Protein AF-A0A551YXU1-F1 (afdb_monomer)

Foldseek 3Di:
DCVQLVNVVVLADALVSLLPRDLVVQVVQQVVQCVVLVHQEGLVFLLVQLVVLVHDLDDDPVSLVVSCVQQVQDDPRDGDPVDPPPPCPDSVPGHRHVPPDDSLQSRHPDDPVSSSSSVSSNSVNNVVSVD

Sequence (131 aa):
MLSAAGREREGSLDSDSIDNFPCEDLRTINQLWLYYSNSKFGFSVQKEIYESLGGTREYTKIVWEEFGDRVGWRKGGDWFSWSYSDRIRDYNSAPKGHLPGGYLLSAIGGVVHDILEDGIRVFSRAKACSL

Radius of gyration: 13.94 Å; Cα contacts (8 Å, |Δi|>4): 157; chains: 1; bounding box: 35×31×33 Å

pLDDT: mean 83.02, std 16.86, range [41.09, 98.12]

Structure (mmCIF, N/CA/C/O backbone):
data_AF-A0A551YXU1-F1
#
_entry.id   AF-A0A551YXU1-F1
#
loop_
_atom_site.group_PDB
_atom_site.id
_atom_site.type_symbol
_atom_site.label_atom_id
_atom_site.label_alt_id
_atom_site.label_comp_id
_atom_site.label_asym_id
_atom_site.label_entity_id
_atom_site.label_seq_id
_atom_site.pdbx_PDB_ins_code
_atom_site.Cartn_x
_atom_site.Cartn_y
_atom_site.Cartn_z
_atom_site.occupancy
_atom_site.B_iso_or_equiv
_atom_site.auth_seq_id
_atom_site.auth_comp_id
_atom_site.auth_asym_id
_atom_site.auth_atom_id
_atom_site.pdbx_PDB_model_num
ATOM 1 N N . MET A 1 1 ? -4.628 6.738 9.757 1.00 87.44 1 MET A N 1
ATOM 2 C CA . MET A 1 1 ? -4.425 5.290 9.979 1.00 87.44 1 MET A CA 1
ATOM 3 C C . MET A 1 1 ? -4.506 4.955 11.461 1.00 87.44 1 MET A C 1
ATOM 5 O O . MET A 1 1 ? -5.556 4.479 11.843 1.00 87.44 1 MET A O 1
ATOM 9 N N . LEU A 1 2 ? -3.508 5.274 12.302 1.00 90.19 2 LEU A N 1
ATOM 10 C CA . LEU A 1 2 ? -3.540 4.930 13.740 1.00 90.19 2 LEU A CA 1
ATOM 11 C C . LEU A 1 2 ? -4.830 5.358 14.450 1.00 90.19 2 LEU A C 1
ATOM 13 O O . LEU A 1 2 ? -5.443 4.538 15.112 1.00 90.19 2 LEU A O 1
ATOM 17 N N . SER A 1 3 ? -5.294 6.590 14.226 1.00 92.56 3 SER A N 1
ATOM 18 C CA . SER A 1 3 ? -6.542 7.060 14.840 1.00 92.56 3 SER A CA 1
ATOM 19 C C . SER A 1 3 ? -7.792 6.303 14.388 1.00 92.56 3 SER A C 1
ATOM 21 O O . SER A 1 3 ? -8.603 5.906 15.212 1.00 92.56 3 SER A O 1
ATOM 23 N N . ALA A 1 4 ? -7.894 5.973 13.098 1.00 91.81 4 ALA A N 1
ATOM 24 C CA . ALA A 1 4 ? -8.983 5.137 12.585 1.00 91.81 4 ALA A CA 1
ATOM 25 C C . ALA A 1 4 ? -8.943 3.696 13.135 1.00 91.81 4 ALA A C 1
ATOM 27 O O . ALA A 1 4 ? -9.960 3.014 13.153 1.00 91.81 4 ALA A O 1
ATOM 28 N N . ALA A 1 5 ? -7.777 3.231 13.593 1.00 90.88 5 ALA A N 1
ATOM 29 C CA . ALA A 1 5 ? -7.619 1.940 14.256 1.00 90.88 5 ALA A CA 1
ATOM 30 C C . ALA A 1 5 ? -7.704 2.027 15.793 1.00 90.88 5 ALA A C 1
ATOM 32 O O . ALA A 1 5 ? -7.607 0.994 16.448 1.00 90.88 5 ALA A O 1
ATOM 33 N N . GLY A 1 6 ? -7.849 3.225 16.377 1.00 93.00 6 GLY A N 1
ATOM 34 C CA . GLY A 1 6 ? -7.801 3.440 17.828 1.00 93.00 6 GLY A CA 1
ATOM 35 C C . GLY A 1 6 ? -6.440 3.121 18.457 1.00 93.00 6 GLY A C 1
ATOM 36 O O . GLY A 1 6 ? -6.393 2.629 19.582 1.00 93.00 6 GLY A O 1
ATOM 37 N N . ARG A 1 7 ? -5.349 3.336 17.706 1.00 91.25 7 ARG A N 1
ATOM 38 C CA . ARG A 1 7 ? -3.972 2.946 18.063 1.00 91.25 7 ARG A CA 1
ATOM 39 C C . ARG A 1 7 ? -2.975 4.092 18.137 1.00 91.25 7 ARG A C 1
ATOM 41 O O . ARG A 1 7 ? -1.790 3.957 17.818 1.00 91.25 7 ARG A O 1
ATOM 48 N N . GLU A 1 8 ? -3.451 5.283 18.473 1.00 90.62 8 GLU A N 1
ATOM 49 C CA . GLU A 1 8 ? -2.597 6.466 18.554 1.00 90.62 8 GLU A CA 1
ATOM 50 C C . GLU A 1 8 ? -1.495 6.319 19.608 1.00 90.62 8 GLU A C 1
ATOM 52 O O . GLU A 1 8 ? -0.399 6.842 19.408 1.00 90.62 8 GLU A O 1
ATOM 57 N N . ARG A 1 9 ? -1.765 5.615 20.715 1.00 90.31 9 ARG A N 1
ATOM 58 C CA . ARG A 1 9 ? -0.809 5.460 21.825 1.00 90.31 9 ARG A CA 1
ATOM 59 C C . ARG A 1 9 ? 0.292 4.453 21.510 1.00 90.31 9 ARG A C 1
ATOM 61 O O . ARG A 1 9 ? 1.416 4.616 21.969 1.00 90.31 9 ARG A O 1
ATOM 68 N N . GLU A 1 10 ? -0.034 3.440 20.721 1.00 86.25 10 GLU A N 1
ATOM 69 C CA . GLU A 1 10 ? 0.838 2.345 20.306 1.00 86.25 10 GLU A CA 1
ATOM 70 C C . GLU A 1 10 ? 1.832 2.803 19.234 1.00 86.25 10 GLU A C 1
ATOM 72 O O . GLU A 1 10 ? 2.852 2.151 19.005 1.00 86.25 10 GLU A O 1
ATOM 77 N N . GLY A 1 11 ? 1.525 3.901 18.531 1.00 82.06 11 GLY A N 1
ATOM 78 C CA . GLY A 1 11 ? 2.365 4.449 17.464 1.00 82.06 11 GLY A CA 1
ATOM 79 C C . GLY A 1 11 ? 2.490 3.536 16.238 1.00 82.06 11 GLY A C 1
ATOM 80 O O . GLY A 1 11 ? 3.196 3.876 15.291 1.00 82.06 11 GLY A O 1
ATOM 81 N N . SER A 1 12 ? 1.805 2.390 16.251 1.00 81.06 12 SER A N 1
ATOM 82 C CA . SER A 1 12 ? 1.914 1.313 15.275 1.00 81.06 12 SER A CA 1
ATOM 83 C C . SER A 1 12 ? 0.594 0.545 15.125 1.00 81.06 12 SER A C 1
ATOM 85 O O . SER A 1 12 ? -0.176 0.406 16.079 1.00 81.06 12 SER A O 1
ATOM 87 N N . LEU A 1 13 ? 0.314 0.064 13.914 1.00 83.81 13 LEU A N 1
ATOM 88 C CA . LEU A 1 13 ? -0.703 -0.945 13.642 1.00 83.81 13 LEU A CA 1
ATOM 89 C C . LEU A 1 13 ? -0.069 -2.326 13.828 1.00 83.81 13 LEU A C 1
ATOM 91 O O . LEU A 1 13 ? 1.052 -2.548 13.384 1.00 83.81 13 LEU A O 1
ATOM 95 N N . ASP A 1 14 ? -0.794 -3.246 14.453 1.00 85.56 14 ASP A N 1
ATOM 96 C CA . ASP A 1 14 ? -0.478 -4.671 14.365 1.00 85.56 14 ASP A CA 1
ATOM 97 C C . ASP A 1 14 ? -1.320 -5.343 13.275 1.00 85.56 14 ASP A C 1
ATOM 99 O O . ASP A 1 14 ? -2.235 -4.739 12.697 1.00 85.56 14 ASP A O 1
ATOM 103 N N . SER A 1 15 ? -1.014 -6.610 13.005 1.00 85.50 15 SER A N 1
ATOM 104 C CA . SER A 1 15 ? -1.698 -7.404 11.990 1.00 85.50 15 SER A CA 1
ATOM 105 C C . SER A 1 15 ? -3.221 -7.433 12.173 1.00 85.50 15 SER A C 1
ATOM 107 O O . SER A 1 15 ? -3.952 -7.257 11.197 1.00 85.50 15 SER A O 1
ATOM 109 N N . ASP A 1 16 ? -3.712 -7.583 13.408 1.00 89.88 16 ASP A N 1
ATOM 110 C CA . ASP A 1 16 ? -5.150 -7.625 13.710 1.00 89.88 16 ASP A CA 1
ATOM 111 C C . ASP A 1 16 ? -5.833 -6.295 13.385 1.00 89.88 16 ASP A C 1
ATOM 113 O O . ASP A 1 16 ? -6.935 -6.260 12.829 1.00 89.88 16 ASP A O 1
ATOM 117 N N . SER A 1 17 ? -5.165 -5.185 13.682 1.00 91.38 17 SER A N 1
ATOM 118 C CA . SER A 1 17 ? -5.682 -3.847 13.399 1.00 91.38 17 SER A CA 1
ATOM 119 C C . SER A 1 17 ? -5.691 -3.536 11.905 1.00 91.38 17 SER A C 1
ATOM 121 O O . SER A 1 17 ? -6.571 -2.817 11.432 1.00 91.38 17 SER A O 1
ATOM 123 N N . ILE A 1 18 ? -4.744 -4.090 11.143 1.00 90.19 18 ILE A N 1
ATOM 124 C CA . ILE A 1 18 ? -4.738 -4.004 9.678 1.00 90.19 18 ILE A CA 1
ATOM 125 C C . ILE A 1 18 ? -5.886 -4.829 9.092 1.00 90.19 18 ILE A C 1
ATOM 127 O O . ILE A 1 18 ? -6.654 -4.327 8.268 1.00 90.19 18 ILE A O 1
ATOM 131 N N . ASP A 1 19 ? -6.036 -6.077 9.533 1.00 91.12 19 ASP A N 1
ATOM 132 C CA . ASP A 1 19 ? -7.057 -6.992 9.017 1.00 91.12 19 ASP A CA 1
ATOM 133 C C . ASP A 1 19 ? -8.487 -6.524 9.343 1.00 91.12 19 ASP A C 1
ATOM 135 O O . ASP A 1 19 ? -9.421 -6.795 8.577 1.00 91.12 19 ASP A O 1
ATOM 139 N N . ASN A 1 20 ? -8.655 -5.745 10.416 1.00 95.00 20 ASN A N 1
ATOM 140 C CA . ASN A 1 20 ? -9.932 -5.166 10.837 1.00 95.00 20 ASN A CA 1
ATOM 141 C C . ASN A 1 20 ? -10.084 -3.669 10.525 1.00 95.00 20 ASN A C 1
ATOM 143 O O . ASN A 1 20 ? -11.101 -3.077 10.889 1.00 95.00 20 ASN A O 1
ATOM 147 N N . PHE A 1 21 ? -9.131 -3.055 9.814 1.00 95.00 21 PHE A N 1
ATOM 148 C CA . PHE A 1 21 ? -9.135 -1.611 9.569 1.00 95.00 21 PHE A CA 1
ATOM 149 C C . PHE A 1 21 ? -10.457 -1.142 8.924 1.00 95.00 21 PHE A C 1
ATOM 151 O O . PHE A 1 21 ? -10.860 -1.725 7.911 1.00 95.00 21 PHE A O 1
ATOM 158 N N . PRO A 1 22 ? -11.154 -0.110 9.433 1.00 96.75 22 PRO A N 1
ATOM 159 C CA . PRO A 1 22 ? -12.485 0.249 8.942 1.00 96.75 22 PRO A CA 1
ATOM 160 C C . PRO A 1 22 ? -12.521 0.516 7.430 1.00 96.75 22 PRO A C 1
ATOM 162 O O . PRO A 1 22 ? -11.722 1.283 6.889 1.00 96.75 22 PRO A O 1
ATOM 165 N N . CYS A 1 23 ? -13.456 -0.127 6.720 1.00 97.56 23 CYS A N 1
ATOM 166 C CA . CYS A 1 23 ? -13.523 0.010 5.263 1.00 97.56 23 CYS A CA 1
ATOM 167 C C . CYS A 1 23 ? -13.912 1.422 4.818 1.00 97.56 23 CYS A C 1
ATOM 169 O O . CYS A 1 23 ? -13.472 1.855 3.757 1.00 97.56 23 CYS A O 1
ATOM 171 N N . GLU A 1 24 ? -14.730 2.132 5.595 1.00 97.88 24 GLU A N 1
ATOM 172 C CA . GLU A 1 24 ? -15.115 3.513 5.295 1.00 97.88 24 GLU A CA 1
ATOM 173 C C . GLU A 1 24 ? -13.896 4.444 5.308 1.00 97.88 24 GLU A C 1
ATOM 175 O O . GLU A 1 24 ? -13.639 5.137 4.319 1.00 97.88 24 GLU A O 1
ATOM 180 N N . ASP A 1 25 ? -13.076 4.370 6.358 1.00 97.12 25 ASP A N 1
ATOM 181 C CA . ASP A 1 25 ? -11.820 5.111 6.450 1.00 97.12 25 ASP A CA 1
ATOM 182 C C . ASP A 1 25 ? -10.845 4.728 5.334 1.00 97.12 25 ASP A C 1
ATOM 184 O O . ASP A 1 25 ? -10.284 5.603 4.671 1.00 97.12 25 ASP A O 1
ATOM 188 N N . LEU A 1 26 ? -10.661 3.428 5.066 1.00 95.75 26 LEU A N 1
ATOM 189 C CA . LEU A 1 26 ? -9.730 2.974 4.027 1.00 95.75 26 LEU A CA 1
ATOM 190 C C . LEU A 1 26 ? -10.145 3.460 2.632 1.00 95.75 26 LEU A C 1
ATOM 192 O O . LEU A 1 26 ? -9.298 3.919 1.859 1.00 95.75 26 LEU A O 1
ATOM 196 N N . ARG A 1 27 ? -11.445 3.394 2.315 1.00 97.69 27 ARG A N 1
ATOM 197 C CA . ARG A 1 27 ? -12.007 3.908 1.057 1.00 97.69 27 ARG A CA 1
ATOM 198 C C . ARG A 1 27 ? -11.824 5.413 0.949 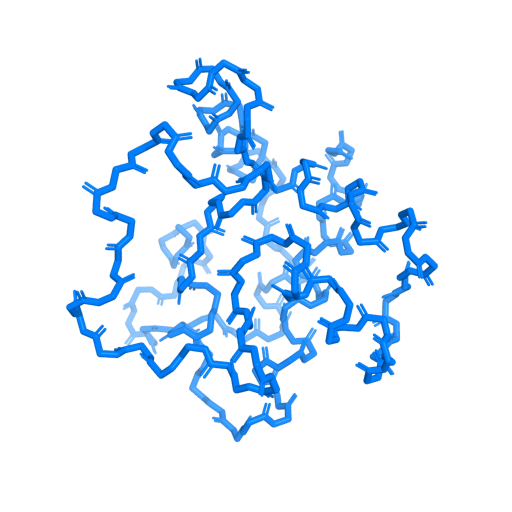1.00 97.69 27 ARG A C 1
ATOM 200 O O . ARG A 1 27 ? -11.360 5.871 -0.091 1.00 97.69 27 ARG A O 1
ATOM 207 N N . THR A 1 28 ? -12.124 6.155 2.012 1.00 97.81 28 THR A N 1
ATOM 208 C CA . THR A 1 28 ? -11.972 7.616 2.051 1.00 97.81 28 THR A CA 1
ATOM 209 C C . THR A 1 28 ? -10.520 8.017 1.804 1.00 97.81 28 THR A C 1
ATOM 211 O O . THR A 1 28 ? -10.235 8.824 0.920 1.00 97.81 28 THR A O 1
ATOM 214 N N . ILE A 1 29 ? -9.573 7.392 2.508 1.00 95.50 29 ILE A N 1
ATOM 215 C CA . ILE A 1 29 ? -8.141 7.658 2.329 1.00 95.50 29 ILE A CA 1
ATOM 216 C C . ILE A 1 29 ? -7.703 7.330 0.896 1.00 95.50 29 ILE A C 1
ATOM 218 O O . ILE A 1 29 ? -7.007 8.126 0.266 1.00 95.50 29 ILE A O 1
ATOM 222 N N . ASN A 1 30 ? -8.124 6.186 0.352 1.00 96.62 30 ASN A N 1
ATOM 223 C CA . ASN A 1 30 ? -7.814 5.810 -1.026 1.00 96.62 30 ASN A CA 1
ATOM 224 C C . ASN A 1 30 ? -8.393 6.801 -2.049 1.00 96.62 30 ASN A C 1
ATOM 226 O O . ASN A 1 30 ? -7.693 7.178 -2.984 1.00 96.62 30 ASN A O 1
ATOM 230 N N . GLN A 1 31 ? -9.637 7.250 -1.872 1.00 98.12 31 GLN A N 1
ATOM 231 C CA . GLN A 1 31 ? -10.277 8.230 -2.755 1.00 98.12 31 GLN A CA 1
ATOM 232 C C . GLN A 1 31 ? -9.539 9.568 -2.750 1.00 98.12 31 GLN A C 1
ATOM 234 O O . GLN A 1 31 ? -9.324 10.141 -3.816 1.00 98.12 31 GLN A O 1
ATOM 239 N N . LEU A 1 32 ? -9.093 10.034 -1.581 1.00 97.88 32 LEU A N 1
ATOM 240 C CA . LEU A 1 32 ? -8.280 11.245 -1.474 1.00 97.88 32 LEU A CA 1
ATOM 241 C C . LEU A 1 32 ? -6.958 11.091 -2.233 1.00 97.88 32 LEU A C 1
ATOM 243 O O . LEU A 1 32 ? -6.598 11.972 -3.014 1.00 97.88 32 LEU A O 1
ATOM 247 N N . TRP A 1 33 ? -6.266 9.957 -2.075 1.00 96.19 33 TRP A N 1
ATOM 248 C CA . TRP A 1 33 ? -5.052 9.681 -2.846 1.00 96.19 33 TRP A CA 1
ATOM 249 C C . TRP A 1 33 ? -5.309 9.698 -4.347 1.00 96.19 33 TRP A C 1
ATOM 251 O O . TRP A 1 33 ? -4.589 10.382 -5.069 1.00 96.19 33 TRP A O 1
ATOM 261 N N . LEU A 1 34 ? -6.343 9.003 -4.818 1.00 97.25 34 LEU A N 1
ATOM 262 C CA . LEU A 1 34 ? -6.684 8.959 -6.236 1.00 97.25 34 LEU A CA 1
ATOM 263 C C . LEU A 1 34 ? -7.008 10.354 -6.778 1.00 97.25 34 LEU A C 1
ATOM 265 O O . LEU A 1 34 ? -6.459 10.750 -7.802 1.00 97.25 34 LEU A O 1
ATOM 269 N N . TYR A 1 35 ? -7.861 11.109 -6.086 1.00 98.06 35 TYR A N 1
ATOM 270 C CA . TYR A 1 35 ? -8.325 12.414 -6.546 1.00 98.06 35 TYR A CA 1
ATOM 271 C C . TYR A 1 35 ? -7.174 13.416 -6.672 1.00 98.06 35 TYR A C 1
ATOM 273 O O . TYR A 1 35 ? -6.958 13.994 -7.736 1.00 98.06 35 TYR A O 1
ATOM 281 N N . TYR A 1 36 ? -6.378 13.573 -5.613 1.00 96.38 36 TYR A N 1
ATOM 282 C CA . TYR A 1 36 ? -5.304 14.569 -5.589 1.00 96.38 36 TYR A CA 1
ATOM 283 C C . TYR A 1 36 ? -4.046 14.146 -6.351 1.00 96.38 36 TYR A C 1
ATOM 285 O O . TYR A 1 36 ? -3.166 14.975 -6.573 1.00 96.38 36 TYR A O 1
ATOM 293 N N . SER A 1 37 ? -3.952 12.882 -6.772 1.00 94.81 37 SER A N 1
ATOM 294 C CA . SER A 1 37 ? -2.822 12.380 -7.558 1.00 94.81 37 SER A CA 1
ATOM 295 C C . SER A 1 37 ? -3.149 12.105 -9.026 1.00 94.81 37 SER A C 1
ATOM 297 O O . SER A 1 37 ? -2.341 11.493 -9.722 1.00 94.81 37 SER A O 1
ATOM 299 N N . ASN A 1 38 ? -4.330 12.502 -9.514 1.00 96.12 38 ASN A N 1
ATOM 300 C CA . ASN A 1 38 ? -4.799 12.129 -10.854 1.00 96.12 38 ASN A CA 1
ATOM 301 C C . ASN A 1 38 ? -4.701 10.602 -11.088 1.00 96.12 38 ASN A C 1
ATOM 303 O O . ASN A 1 38 ? -4.118 10.127 -12.063 1.00 96.12 38 ASN A O 1
ATOM 307 N N . SER A 1 39 ? -5.192 9.836 -10.110 1.00 96.69 39 SER A N 1
ATOM 308 C CA . SER A 1 39 ? -5.184 8.367 -10.055 1.00 96.69 39 SER A CA 1
ATOM 309 C C . SER A 1 39 ? -3.796 7.709 -10.100 1.00 96.69 39 SER A C 1
ATOM 311 O O . SER A 1 39 ? -3.677 6.512 -10.370 1.00 96.69 39 SER A O 1
ATOM 313 N N . LYS A 1 40 ? -2.728 8.463 -9.820 1.00 95.62 40 LYS A N 1
ATOM 314 C CA . LYS A 1 40 ? -1.350 7.954 -9.793 1.00 95.62 40 LYS A CA 1
ATOM 315 C C . LYS A 1 40 ? -1.036 7.161 -8.520 1.00 95.62 40 LYS A C 1
ATOM 317 O O . LYS A 1 40 ? -0.225 6.233 -8.562 1.00 95.62 40 LYS A O 1
ATOM 322 N N . PHE A 1 41 ? -1.661 7.519 -7.403 1.00 95.12 41 PHE A N 1
ATOM 323 C CA . PHE A 1 41 ? -1.397 7.005 -6.059 1.00 95.12 41 PHE A CA 1
ATOM 324 C C . PHE A 1 41 ? -2.669 6.486 -5.389 1.00 95.12 41 PHE A C 1
ATOM 326 O O . PHE A 1 41 ? -3.771 6.941 -5.690 1.00 95.12 41 PHE A O 1
ATOM 333 N N . GLY A 1 42 ? -2.502 5.560 -4.445 1.00 95.12 42 GLY A N 1
ATOM 334 C CA . GLY A 1 42 ? -3.593 4.968 -3.673 1.00 95.12 42 GLY A CA 1
ATOM 335 C C . GLY A 1 42 ? -3.379 3.485 -3.378 1.00 95.12 42 GLY A C 1
ATOM 336 O O . GLY A 1 42 ? -2.644 2.793 -4.083 1.00 95.12 42 GLY A O 1
ATOM 337 N N . PHE 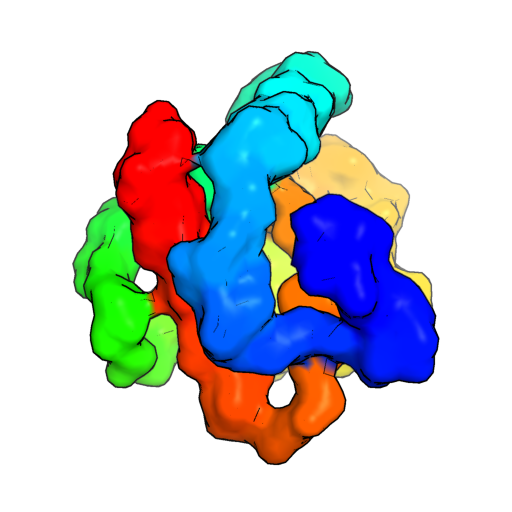A 1 43 ? -4.058 2.982 -2.347 1.00 94.62 43 PHE A N 1
ATOM 338 C CA . PHE A 1 43 ? -3.996 1.566 -1.970 1.00 94.62 43 PHE A CA 1
ATOM 339 C C . PHE A 1 43 ? -4.582 0.651 -3.050 1.00 94.62 43 PHE A C 1
ATOM 341 O O . PHE A 1 43 ? -4.046 -0.422 -3.295 1.00 94.62 43 PHE A O 1
ATOM 348 N N . SER A 1 44 ? -5.642 1.092 -3.736 1.00 97.00 44 SER A N 1
ATOM 349 C CA . SER A 1 44 ? -6.212 0.391 -4.900 1.00 97.00 44 SER A CA 1
ATOM 350 C C . SER A 1 44 ? -5.187 0.226 -6.028 1.00 97.00 44 SER A C 1
ATOM 352 O O . SER A 1 44 ? -5.035 -0.867 -6.564 1.00 97.00 44 SER A O 1
ATOM 354 N N . VAL A 1 45 ? -4.418 1.281 -6.317 1.00 97.56 45 VAL A N 1
ATOM 355 C CA . VAL A 1 45 ? -3.348 1.274 -7.326 1.00 97.56 45 VAL A CA 1
ATOM 356 C C . VAL A 1 45 ? -2.218 0.322 -6.937 1.00 97.56 45 VAL A C 1
ATOM 358 O O . VAL A 1 45 ? -1.758 -0.461 -7.763 1.00 97.56 45 VAL A O 1
ATOM 361 N N . GLN A 1 46 ? -1.766 0.372 -5.684 1.00 95.19 46 GLN A N 1
ATOM 362 C CA . GLN A 1 46 ? -0.733 -0.537 -5.179 1.00 95.19 46 GLN A CA 1
ATOM 363 C C . GLN A 1 46 ? -1.196 -1.992 -5.220 1.00 95.19 46 GLN A C 1
ATOM 365 O O . GLN A 1 46 ? -0.467 -2.850 -5.708 1.00 95.19 46 GLN A O 1
ATOM 370 N N . LYS A 1 47 ? -2.426 -2.257 -4.774 1.00 95.19 47 LYS A N 1
ATOM 371 C CA . LYS A 1 47 ? -3.038 -3.584 -4.815 1.00 95.19 47 LYS A CA 1
ATOM 372 C C . LYS A 1 47 ? -3.118 -4.114 -6.251 1.00 95.19 47 LYS A C 1
ATOM 374 O O . LYS A 1 47 ? -2.697 -5.238 -6.482 1.00 95.19 47 LYS A O 1
ATOM 379 N N . GLU A 1 48 ? -3.582 -3.312 -7.213 1.00 97.25 48 GLU A N 1
ATOM 380 C CA . GLU A 1 48 ? -3.632 -3.701 -8.634 1.00 97.25 48 GLU A CA 1
ATOM 381 C C . GLU A 1 48 ? -2.239 -4.076 -9.165 1.00 97.25 48 GLU A C 1
ATOM 383 O O . GLU A 1 48 ? -2.074 -5.111 -9.809 1.00 97.25 48 GLU A O 1
ATOM 388 N N . ILE A 1 49 ? -1.218 -3.270 -8.852 1.00 96.94 49 ILE A N 1
ATOM 389 C CA . ILE A 1 49 ? 0.167 -3.559 -9.241 1.00 96.94 49 ILE A CA 1
ATOM 390 C C . ILE A 1 49 ? 0.642 -4.869 -8.601 1.00 96.94 49 ILE A C 1
ATOM 392 O O . ILE A 1 49 ? 1.181 -5.721 -9.304 1.00 96.94 49 ILE A O 1
ATOM 396 N N . TYR A 1 50 ? 0.428 -5.049 -7.299 1.00 94.81 50 TYR A N 1
ATOM 397 C CA . TYR A 1 50 ? 0.837 -6.247 -6.567 1.00 94.81 50 TYR A CA 1
ATOM 398 C C . TYR A 1 50 ? 0.156 -7.514 -7.108 1.00 94.81 50 TYR A C 1
ATOM 400 O O . TYR A 1 50 ? 0.834 -8.496 -7.405 1.00 94.81 50 TYR A O 1
ATOM 408 N N . GLU A 1 51 ? -1.161 -7.480 -7.328 1.00 95.69 51 GLU A N 1
ATOM 409 C CA . GLU A 1 51 ? -1.913 -8.600 -7.912 1.00 95.69 51 GLU A CA 1
ATOM 410 C C . GLU A 1 51 ? -1.468 -8.894 -9.356 1.00 95.69 51 GLU A C 1
ATOM 412 O O . GLU A 1 51 ? -1.370 -10.059 -9.739 1.00 95.69 51 GLU A O 1
ATOM 417 N N . SER A 1 52 ? -1.115 -7.870 -10.146 1.00 97.62 52 SER A N 1
ATOM 418 C CA . SER A 1 52 ? -0.605 -8.058 -11.517 1.00 97.62 52 SER A CA 1
ATOM 419 C C . SER A 1 52 ? 0.742 -8.790 -11.582 1.00 97.62 52 SER A C 1
ATOM 421 O O . SER A 1 52 ? 1.065 -9.384 -12.608 1.00 97.62 52 SER A O 1
ATOM 423 N N . LEU A 1 53 ? 1.508 -8.772 -10.487 1.00 96.94 53 LEU A N 1
ATOM 424 C CA . LEU A 1 53 ? 2.772 -9.499 -10.330 1.00 96.94 53 LEU A CA 1
ATOM 425 C C . LEU A 1 53 ? 2.564 -10.909 -9.743 1.00 96.94 53 LEU A C 1
ATOM 427 O O . LEU A 1 53 ? 3.525 -11.586 -9.393 1.00 96.94 53 LEU A O 1
ATOM 431 N N . GLY A 1 54 ? 1.310 -11.359 -9.610 1.00 95.69 54 GLY A N 1
ATOM 432 C CA . GLY A 1 54 ? 0.966 -12.639 -8.984 1.00 95.69 54 GLY A CA 1
ATOM 433 C C . GLY A 1 54 ? 0.920 -12.587 -7.456 1.00 95.69 54 GLY A C 1
ATOM 434 O O . GLY A 1 54 ? 0.930 -13.631 -6.807 1.00 95.69 54 GLY A O 1
ATOM 435 N N . GLY A 1 55 ? 0.872 -11.388 -6.870 1.00 93.06 55 GLY A N 1
ATOM 436 C CA . GLY A 1 55 ? 0.801 -11.192 -5.428 1.00 93.06 55 GLY A CA 1
ATOM 437 C C . GLY A 1 55 ? -0.455 -11.793 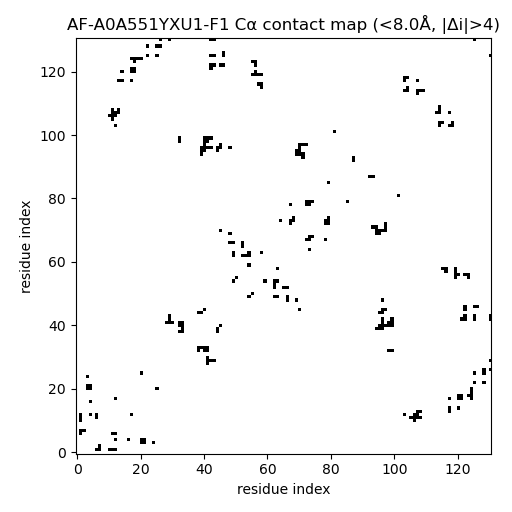-4.812 1.00 93.06 55 GLY A C 1
ATOM 438 O O . GLY A 1 55 ? -1.571 -11.604 -5.297 1.00 93.06 55 GLY A O 1
ATOM 439 N N . THR A 1 56 ? -0.266 -12.500 -3.701 1.00 91.19 56 THR A N 1
ATOM 440 C CA . THR A 1 56 ? -1.350 -13.065 -2.891 1.00 91.19 56 THR A CA 1
ATOM 441 C C . THR A 1 56 ? -1.234 -12.578 -1.448 1.00 91.19 56 THR A C 1
ATOM 443 O O . THR A 1 56 ? -0.365 -11.766 -1.125 1.00 91.19 56 THR A O 1
ATOM 446 N N . ARG A 1 57 ? -2.114 -13.055 -0.562 1.00 87.50 57 ARG A N 1
ATOM 447 C CA . ARG A 1 57 ? -1.995 -12.786 0.877 1.00 87.50 57 ARG A CA 1
ATOM 448 C C . ARG A 1 57 ? -0.751 -13.440 1.493 1.00 87.50 57 ARG A C 1
ATOM 450 O O . ARG A 1 57 ? -0.304 -12.992 2.542 1.00 87.50 57 ARG A O 1
ATOM 457 N N . GLU A 1 58 ? -0.199 -14.469 0.855 1.00 87.62 58 GLU A N 1
ATOM 458 C CA . GLU A 1 58 ? 1.037 -15.108 1.296 1.00 87.62 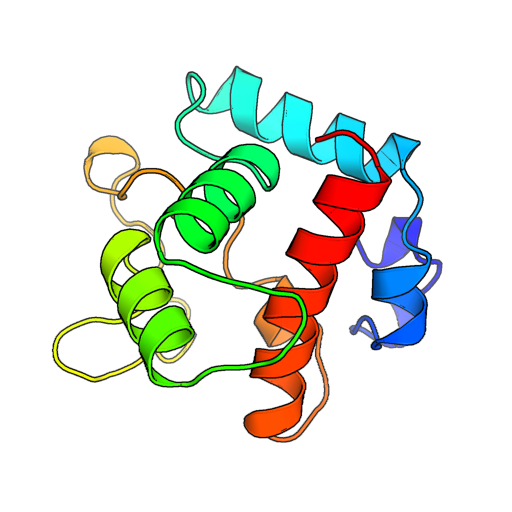58 GLU A CA 1
ATOM 459 C C . GLU A 1 58 ? 2.255 -14.346 0.778 1.00 87.62 58 GLU A C 1
ATOM 461 O O . GLU A 1 58 ? 2.339 -13.982 -0.401 1.00 87.62 58 GLU A O 1
ATOM 466 N N . TYR A 1 59 ? 3.218 -14.119 1.670 1.00 84.12 59 TYR A N 1
ATOM 467 C CA . TYR A 1 59 ? 4.461 -13.457 1.316 1.00 84.12 59 TYR A CA 1
ATOM 468 C C . TYR A 1 59 ? 5.285 -14.315 0.358 1.00 84.12 59 TYR A C 1
ATOM 470 O O . TYR A 1 59 ? 5.670 -15.442 0.658 1.00 84.12 59 TYR A O 1
ATOM 478 N N . THR A 1 60 ? 5.616 -13.732 -0.791 1.00 89.19 60 THR A N 1
ATOM 479 C CA . THR A 1 60 ? 6.625 -14.270 -1.701 1.00 89.19 60 THR A CA 1
ATOM 480 C C . THR A 1 60 ? 7.676 -13.203 -1.941 1.00 89.19 60 THR A C 1
ATOM 482 O O . THR A 1 60 ? 7.379 -12.152 -2.508 1.00 89.19 60 THR A O 1
ATOM 485 N N . LYS A 1 61 ? 8.924 -13.496 -1.557 1.00 87.56 61 LYS A N 1
ATOM 486 C CA . LYS A 1 61 ? 10.051 -12.563 -1.686 1.00 87.56 61 LYS A CA 1
ATOM 487 C C . LYS A 1 61 ? 10.190 -11.995 -3.100 1.00 87.56 61 LYS A C 1
ATOM 489 O O . LYS A 1 61 ? 10.345 -10.791 -3.244 1.00 87.56 61 LYS A O 1
ATOM 494 N N . ILE A 1 62 ? 10.096 -12.851 -4.120 1.00 92.12 62 ILE A N 1
ATOM 495 C CA . ILE A 1 62 ? 10.247 -12.460 -5.531 1.00 92.12 62 ILE A CA 1
ATOM 496 C C . ILE A 1 62 ? 9.194 -11.413 -5.912 1.00 92.12 62 ILE A C 1
ATOM 498 O O . ILE A 1 62 ? 9.541 -10.333 -6.374 1.00 92.12 62 ILE A O 1
ATOM 502 N N . VAL A 1 63 ? 7.918 -11.695 -5.634 1.00 93.12 63 VAL A N 1
ATOM 503 C CA . VAL A 1 63 ? 6.814 -10.780 -5.957 1.00 93.12 63 VAL A CA 1
ATOM 504 C C . VAL A 1 63 ? 6.925 -9.474 -5.174 1.00 93.12 63 VAL A C 1
ATOM 506 O O . VAL A 1 63 ? 6.675 -8.400 -5.717 1.00 93.12 63 VAL A O 1
ATOM 509 N N . TRP A 1 64 ? 7.320 -9.544 -3.901 1.00 89.75 64 TRP A N 1
ATOM 510 C CA . TRP A 1 64 ? 7.475 -8.352 -3.075 1.00 89.75 64 TRP A CA 1
ATOM 511 C C . TRP A 1 64 ? 8.629 -7.458 -3.547 1.00 89.75 64 TRP A C 1
ATOM 513 O O . TRP A 1 64 ? 8.463 -6.244 -3.636 1.00 89.75 64 TRP A O 1
ATOM 523 N N . GLU A 1 65 ? 9.778 -8.036 -3.901 1.00 90.06 65 GLU A N 1
ATOM 524 C CA . GLU A 1 65 ? 10.909 -7.291 -4.467 1.00 90.06 65 GLU A CA 1
ATOM 525 C C . GLU A 1 65 ? 10.550 -6.656 -5.816 1.00 90.06 65 GLU A C 1
ATOM 527 O O . GLU A 1 65 ? 10.808 -5.466 -6.006 1.00 90.06 65 GLU A O 1
ATOM 532 N N . GLU A 1 66 ? 9.882 -7.394 -6.709 1.00 93.81 66 GLU A N 1
ATOM 533 C CA . GLU A 1 66 ? 9.394 -6.859 -7.988 1.00 93.81 66 GLU A CA 1
ATOM 534 C C . GLU A 1 66 ? 8.375 -5.730 -7.794 1.00 93.81 66 GLU A C 1
ATOM 536 O O . GLU A 1 66 ? 8.415 -4.717 -8.501 1.00 93.81 66 GLU A O 1
ATOM 541 N N . PHE A 1 67 ? 7.478 -5.872 -6.815 1.00 93.00 67 PHE A N 1
ATOM 542 C CA . PHE A 1 67 ? 6.548 -4.817 -6.430 1.00 93.00 67 PHE A CA 1
ATOM 543 C C . PHE A 1 67 ? 7.310 -3.574 -5.967 1.00 93.00 67 PHE A C 1
ATOM 545 O O . PHE A 1 67 ? 7.065 -2.481 -6.479 1.00 93.00 67 PHE A O 1
ATOM 552 N N . GLY A 1 68 ? 8.268 -3.746 -5.052 1.00 89.06 68 GLY A N 1
ATOM 553 C CA . GLY A 1 68 ? 9.116 -2.675 -4.539 1.00 89.06 68 GLY A CA 1
ATOM 554 C C . GLY A 1 68 ? 9.873 -1.941 -5.643 1.00 89.06 68 GLY A C 1
ATOM 555 O O . GLY A 1 68 ? 9.889 -0.711 -5.651 1.00 89.06 68 GLY A O 1
ATOM 556 N N . ASP A 1 69 ? 10.433 -2.663 -6.612 1.00 90.75 69 ASP A N 1
ATOM 557 C CA . ASP A 1 69 ? 11.083 -2.062 -7.779 1.00 90.75 69 ASP A CA 1
ATOM 558 C C . ASP A 1 69 ? 10.063 -1.286 -8.640 1.00 90.75 69 ASP A C 1
ATOM 560 O O . ASP A 1 69 ? 10.330 -0.161 -9.072 1.00 90.75 69 ASP A O 1
ATOM 564 N N . ARG A 1 70 ? 8.856 -1.837 -8.846 1.00 93.62 70 ARG A N 1
ATOM 565 C CA . ARG A 1 70 ? 7.799 -1.223 -9.669 1.00 93.62 70 ARG A CA 1
ATOM 566 C C . ARG A 1 70 ? 7.253 0.075 -9.081 1.00 93.62 70 ARG A C 1
ATOM 568 O O . ARG A 1 70 ? 7.026 1.024 -9.833 1.00 93.62 70 ARG A O 1
ATOM 575 N N . VAL A 1 71 ? 7.024 0.119 -7.769 1.00 91.00 71 VAL A N 1
ATOM 576 C CA . VAL A 1 71 ? 6.536 1.328 -7.086 1.00 91.00 71 VAL A CA 1
ATOM 577 C C . VAL A 1 71 ? 7.673 2.249 -6.646 1.00 91.00 71 VAL A C 1
ATOM 579 O O . VAL A 1 71 ? 7.417 3.336 -6.137 1.00 91.00 71 VAL A O 1
ATOM 582 N N . GLY A 1 72 ? 8.934 1.867 -6.867 1.00 87.88 72 GLY A N 1
ATOM 583 C CA . GLY A 1 72 ? 10.107 2.669 -6.516 1.00 87.88 72 GLY A CA 1
ATOM 584 C C . GLY A 1 72 ? 10.382 2.731 -5.014 1.00 87.88 72 GLY A C 1
ATOM 585 O O . GLY A 1 72 ? 10.805 3.769 -4.518 1.00 87.88 72 GLY A O 1
ATOM 586 N N . TRP A 1 73 ? 10.095 1.659 -4.279 1.00 85.38 73 TRP A N 1
ATOM 587 C CA . TRP A 1 73 ? 10.490 1.465 -2.876 1.00 85.38 73 TRP A CA 1
ATOM 588 C C . TRP A 1 73 ? 11.828 0.728 -2.737 1.00 85.38 73 TRP A C 1
ATOM 590 O O . TRP A 1 73 ? 12.434 0.740 -1.663 1.00 85.38 73 TRP A O 1
ATOM 600 N N . ARG A 1 74 ? 12.296 0.117 -3.827 1.00 83.75 74 ARG A N 1
ATOM 601 C CA . ARG A 1 74 ? 13.572 -0.582 -3.930 1.00 83.75 74 ARG A CA 1
ATOM 602 C C . ARG A 1 74 ? 14.328 -0.098 -5.166 1.00 83.75 74 ARG A C 1
ATOM 604 O O . ARG A 1 74 ? 13.723 0.198 -6.198 1.00 83.75 74 ARG A O 1
ATOM 611 N N . LYS A 1 75 ? 15.649 0.047 -5.052 1.00 81.75 75 LYS A N 1
ATOM 612 C CA . LYS A 1 75 ? 16.522 0.479 -6.148 1.00 81.75 75 LYS A CA 1
ATOM 613 C C . LYS A 1 75 ? 17.858 -0.245 -6.069 1.00 81.75 75 LYS A C 1
ATOM 615 O O . LYS A 1 75 ? 18.539 -0.184 -5.057 1.00 81.75 75 LYS A O 1
ATOM 620 N N . GLY A 1 76 ? 18.252 -0.899 -7.162 1.00 81.69 76 GLY A N 1
ATOM 621 C CA . GLY A 1 76 ? 19.558 -1.561 -7.251 1.00 81.69 76 GLY A CA 1
ATOM 622 C C . GLY A 1 76 ? 19.737 -2.738 -6.287 1.00 81.69 76 GLY A C 1
ATOM 623 O O . GLY A 1 76 ? 20.868 -3.081 -5.975 1.00 81.69 76 GLY A O 1
ATOM 624 N N . GLY A 1 77 ? 18.645 -3.347 -5.818 1.00 80.00 77 GLY A N 1
ATOM 625 C CA . GLY A 1 77 ? 18.691 -4.414 -4.815 1.00 80.00 77 GLY A CA 1
ATOM 626 C C . GLY A 1 77 ? 18.320 -3.957 -3.407 1.00 80.00 77 GLY A C 1
ATOM 627 O O . GLY A 1 77 ? 17.812 -4.760 -2.622 1.00 80.00 77 GLY A O 1
ATOM 628 N N . ASP A 1 78 ? 18.488 -2.666 -3.129 1.00 78.25 78 ASP A N 1
ATOM 629 C CA . ASP A 1 78 ? 18.347 -2.104 -1.794 1.00 78.25 78 ASP A CA 1
ATOM 630 C C . ASP A 1 78 ? 16.977 -1.464 -1.601 1.00 78.25 78 ASP A C 1
ATOM 632 O O . ASP A 1 78 ? 16.514 -0.646 -2.403 1.00 78.25 78 ASP A O 1
ATOM 6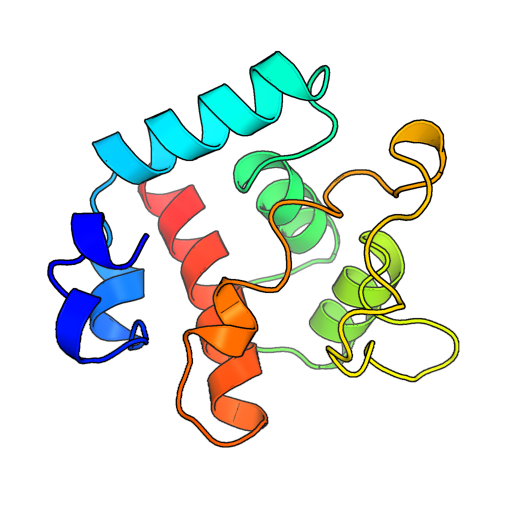36 N N . TRP A 1 79 ? 16.316 -1.842 -0.512 1.00 77.81 79 TRP A N 1
ATOM 637 C CA . TRP A 1 79 ? 15.131 -1.144 -0.033 1.00 77.81 79 TRP A CA 1
ATOM 638 C C . TRP A 1 79 ? 15.544 0.232 0.469 1.00 77.81 79 TRP A C 1
ATOM 640 O O . TRP A 1 79 ? 16.560 0.357 1.157 1.00 77.81 79 TRP A O 1
ATOM 650 N N . PHE A 1 80 ? 14.762 1.267 0.156 1.00 70.62 80 PHE A N 1
ATOM 651 C CA . PHE A 1 80 ? 15.039 2.588 0.708 1.00 70.62 80 PHE A CA 1
ATOM 652 C C . PHE A 1 80 ? 15.022 2.518 2.240 1.00 70.62 80 PHE A C 1
ATOM 654 O O . PHE A 1 80 ? 13.987 2.285 2.867 1.00 70.62 80 PHE A O 1
ATOM 661 N N . SER A 1 81 ? 16.194 2.728 2.842 1.00 56.81 81 SER A N 1
ATOM 662 C CA . SER A 1 81 ? 16.320 3.065 4.254 1.00 56.81 81 SER A CA 1
ATOM 663 C C . SER A 1 81 ? 15.556 4.368 4.455 1.00 56.81 81 SER A C 1
ATOM 665 O O . SER A 1 81 ? 15.880 5.372 3.820 1.00 56.81 81 SER A O 1
ATOM 667 N N . TRP A 1 82 ? 14.515 4.351 5.291 1.00 56.38 82 TRP A N 1
ATOM 668 C CA . TRP A 1 82 ? 13.643 5.498 5.567 1.00 56.38 82 TRP A CA 1
ATOM 669 C C . TRP A 1 82 ? 14.361 6.592 6.378 1.00 56.38 82 TRP A C 1
ATOM 671 O O . TRP A 1 82 ? 13.869 7.062 7.402 1.00 56.38 82 TRP A O 1
ATOM 681 N N . SER A 1 83 ? 15.533 7.034 5.923 1.00 50.91 83 SER A N 1
ATOM 682 C CA . SER A 1 83 ? 16.083 8.327 6.293 1.00 50.91 83 SER A CA 1
ATOM 683 C C . SER A 1 83 ? 15.333 9.408 5.509 1.00 50.91 83 SER A C 1
ATOM 685 O O . SER A 1 83 ? 15.010 9.273 4.329 1.00 50.91 83 SER A O 1
ATOM 687 N N . TYR A 1 84 ? 14.986 10.483 6.206 1.00 44.62 84 TYR A N 1
ATOM 688 C CA . TYR A 1 84 ? 14.040 11.519 5.787 1.00 44.62 84 TYR A CA 1
ATOM 689 C C . TYR A 1 84 ? 14.393 12.231 4.455 1.00 44.62 84 TYR A C 1
ATOM 691 O O . TYR A 1 84 ? 13.552 12.937 3.902 1.00 44.62 84 TYR A O 1
ATOM 699 N N . SER A 1 85 ? 15.607 12.038 3.927 1.00 46.41 85 SER A N 1
ATOM 700 C CA . SER A 1 85 ? 16.193 12.739 2.774 1.00 46.41 85 SER A CA 1
ATOM 701 C C . SER A 1 85 ? 15.914 12.138 1.387 1.00 46.41 85 SER A C 1
ATOM 703 O O . SER A 1 85 ? 16.180 12.819 0.387 1.00 46.41 85 SER A O 1
ATOM 705 N N . ASP A 1 86 ? 15.363 10.920 1.314 1.00 51.53 86 ASP A N 1
ATOM 706 C CA . ASP A 1 86 ? 15.053 10.231 0.043 1.00 51.53 86 ASP A CA 1
ATOM 707 C C . ASP A 1 86 ? 13.558 10.234 -0.309 1.00 51.53 86 ASP A C 1
ATOM 709 O O . ASP A 1 86 ? 13.128 9.622 -1.288 1.00 51.53 86 ASP A O 1
ATOM 713 N N . ARG A 1 87 ? 12.749 10.977 0.458 1.00 59.03 87 ARG A N 1
ATOM 714 C CA . ARG A 1 87 ? 11.346 11.230 0.110 1.00 59.03 87 ARG A CA 1
ATOM 715 C C . ARG A 1 87 ? 11.273 11.883 -1.268 1.00 59.03 87 ARG A C 1
ATOM 717 O O . ARG A 1 87 ? 12.116 12.718 -1.588 1.00 59.03 87 ARG A O 1
ATOM 724 N N . ILE A 1 88 ? 10.248 11.503 -2.039 1.00 60.03 88 ILE A N 1
ATOM 725 C CA . ILE A 1 88 ? 9.844 12.074 -3.335 1.00 60.03 88 ILE A CA 1
ATOM 726 C C . ILE A 1 88 ? 10.300 13.527 -3.449 1.00 60.03 88 ILE A C 1
ATOM 728 O O . ILE A 1 88 ? 9.669 14.432 -2.905 1.00 60.03 88 ILE A O 1
ATOM 732 N N . ARG A 1 89 ? 11.417 13.748 -4.142 1.00 59.03 89 ARG A N 1
ATOM 733 C CA . ARG A 1 89 ? 11.913 15.107 -4.389 1.00 59.03 89 ARG A CA 1
ATOM 734 C C . ARG A 1 89 ? 11.089 15.805 -5.465 1.00 59.03 89 ARG A C 1
ATOM 736 O O . ARG A 1 89 ? 11.083 17.026 -5.534 1.00 59.03 89 ARG A O 1
ATOM 743 N N . ASP A 1 90 ? 10.378 15.020 -6.273 1.00 71.00 90 ASP A N 1
ATOM 744 C CA . ASP A 1 90 ? 9.524 15.492 -7.351 1.00 71.00 90 ASP A CA 1
ATOM 745 C C . ASP A 1 90 ? 8.346 14.532 -7.575 1.00 71.00 90 ASP A C 1
ATOM 747 O O . ASP A 1 90 ? 8.527 13.373 -7.960 1.00 71.00 90 ASP A O 1
ATOM 751 N N . TYR A 1 91 ? 7.131 15.045 -7.359 1.00 77.94 91 TYR A N 1
ATOM 752 C CA . TYR A 1 91 ? 5.864 14.356 -7.613 1.00 77.94 91 TYR A CA 1
ATOM 753 C C . TYR A 1 91 ? 5.786 13.770 -9.030 1.00 77.94 91 TYR A C 1
ATOM 755 O O . TYR A 1 91 ? 5.232 12.681 -9.225 1.00 77.94 91 TYR A O 1
ATOM 763 N N . ASN A 1 92 ? 6.350 14.464 -10.022 1.00 80.88 92 ASN A N 1
ATOM 764 C CA . ASN A 1 92 ? 6.274 14.047 -11.418 1.00 80.88 92 ASN A CA 1
ATOM 765 C C . ASN A 1 92 ? 7.132 12.805 -11.670 1.00 80.88 92 ASN A C 1
ATOM 767 O O . ASN A 1 92 ? 6.650 11.862 -12.299 1.00 80.88 92 ASN A O 1
ATOM 771 N N . SER A 1 93 ? 8.337 12.756 -11.099 1.00 84.31 93 SER A N 1
ATOM 772 C CA . SER A 1 93 ? 9.256 11.618 -11.226 1.00 84.31 93 SER A CA 1
ATOM 773 C C . SER A 1 93 ? 8.849 10.350 -10.459 1.00 84.31 93 SER A C 1
ATOM 775 O O . SER A 1 93 ? 9.321 9.264 -10.792 1.00 84.31 93 SER A O 1
ATOM 777 N N . ALA A 1 94 ? 7.972 10.448 -9.452 1.00 88.44 94 ALA A N 1
ATOM 778 C CA . ALA A 1 94 ? 7.554 9.283 -8.667 1.00 88.44 94 ALA A CA 1
ATOM 779 C C . ALA A 1 94 ? 6.814 8.233 -9.536 1.00 88.44 94 ALA A C 1
ATOM 781 O O . ALA A 1 94 ? 5.949 8.619 -10.326 1.00 88.44 94 ALA A O 1
ATOM 782 N N . PRO A 1 95 ? 7.080 6.920 -9.397 1.00 91.88 95 PRO A N 1
ATOM 783 C CA . PRO A 1 95 ? 6.343 5.877 -10.121 1.00 91.88 95 PRO A CA 1
ATOM 784 C C . PRO A 1 95 ? 4.858 5.789 -9.735 1.00 91.88 95 PRO A C 1
ATOM 786 O O . PRO A 1 95 ? 4.453 6.224 -8.657 1.00 91.88 95 PRO A O 1
ATOM 789 N N . LYS A 1 96 ? 4.022 5.184 -10.591 1.00 95.25 96 LYS A N 1
ATOM 790 C CA . LYS A 1 96 ? 2.627 4.848 -10.240 1.00 95.25 96 LYS A 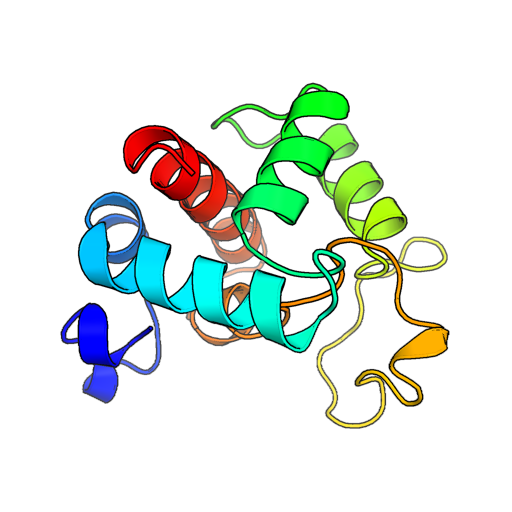CA 1
ATOM 791 C C . LYS A 1 96 ? 2.621 3.919 -9.014 1.00 95.25 96 LYS A C 1
ATOM 793 O O . LYS A 1 96 ? 3.417 2.989 -8.945 1.00 95.25 96 LYS A O 1
ATOM 798 N N .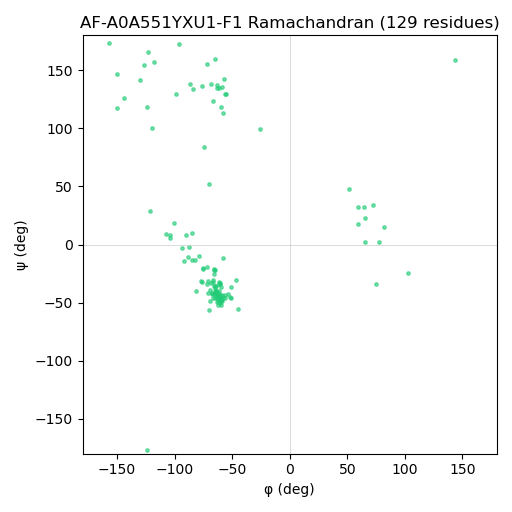 GLY A 1 97 ? 1.742 4.181 -8.047 1.00 92.94 97 GLY A N 1
ATOM 799 C CA . GLY A 1 97 ? 1.652 3.405 -6.802 1.00 92.94 97 GLY A CA 1
ATOM 800 C C . GLY A 1 97 ? 2.732 3.709 -5.757 1.00 92.94 97 GLY A C 1
ATOM 801 O O . GLY A 1 97 ? 2.712 3.110 -4.688 1.00 92.94 97 GLY A O 1
ATOM 802 N N . HIS A 1 98 ? 3.639 4.660 -6.008 1.00 90.25 98 HIS A N 1
ATOM 803 C CA . HIS A 1 98 ? 4.696 5.002 -5.050 1.00 90.25 98 HIS A CA 1
ATOM 804 C C . HIS A 1 98 ? 4.151 5.493 -3.698 1.00 90.25 98 HIS A C 1
ATOM 806 O O . HIS A 1 98 ? 4.748 5.230 -2.654 1.00 90.25 98 HIS A O 1
ATOM 812 N N . LEU A 1 99 ? 3.002 6.178 -3.712 1.00 89.69 99 LEU A N 1
ATOM 813 C CA . LEU A 1 99 ? 2.287 6.609 -2.516 1.00 89.69 99 LEU A CA 1
ATOM 814 C C . LEU A 1 99 ? 0.887 5.983 -2.410 1.00 89.69 99 LEU A C 1
ATOM 816 O O . LEU A 1 99 ? 0.292 5.639 -3.438 1.00 89.69 99 LEU A O 1
ATOM 820 N N . PRO A 1 100 ? 0.329 5.911 -1.187 1.00 88.38 100 PRO A N 1
ATOM 821 C CA . PRO A 1 100 ? 0.982 6.188 0.105 1.00 88.38 100 PRO A CA 1
ATOM 822 C C . PRO A 1 100 ? 2.142 5.223 0.410 1.00 88.38 100 PRO A C 1
ATOM 824 O O . PRO A 1 100 ? 2.008 4.020 0.233 1.00 88.38 100 PRO A O 1
ATOM 827 N N . GLY A 1 101 ? 3.277 5.753 0.874 1.00 76.44 101 GLY A N 1
ATOM 828 C CA . GLY A 1 101 ? 4.466 4.982 1.264 1.00 76.44 101 GLY A CA 1
ATOM 829 C C . GLY A 1 101 ? 4.880 5.260 2.714 1.00 76.44 101 GLY A C 1
ATOM 830 O O . GLY A 1 101 ? 4.406 6.221 3.323 1.00 76.44 101 GLY A O 1
ATOM 831 N N . GLY A 1 102 ? 5.753 4.420 3.277 1.00 54.38 102 GLY A N 1
ATOM 832 C CA . GLY A 1 102 ? 6.461 4.645 4.552 1.00 54.38 102 GLY A CA 1
ATOM 833 C C . GLY A 1 102 ? 5.650 4.476 5.837 1.00 54.38 102 GLY A C 1
ATOM 834 O O . GLY A 1 102 ? 6.187 3.967 6.810 1.00 54.38 102 GLY A O 1
ATOM 835 N N . TYR A 1 103 ? 4.358 4.812 5.845 1.00 47.38 103 TYR A N 1
ATOM 836 C CA . TYR A 1 103 ? 3.519 4.728 7.051 1.00 47.38 103 TYR A CA 1
ATOM 837 C C . TYR A 1 103 ? 2.953 3.342 7.349 1.00 47.38 103 TYR A C 1
ATOM 839 O O . TYR A 1 103 ? 2.465 3.139 8.451 1.00 47.38 103 TYR A O 1
ATOM 847 N N . LEU A 1 104 ? 3.010 2.395 6.408 1.00 47.25 104 LEU A N 1
ATOM 848 C CA . LEU A 1 104 ? 2.864 0.989 6.780 1.00 47.25 104 LEU A CA 1
ATOM 849 C C . LEU A 1 104 ? 4.110 0.551 7.550 1.00 47.25 104 LEU A C 1
ATOM 851 O O . LEU A 1 104 ? 4.014 0.182 8.704 1.00 47.25 104 LEU A O 1
ATOM 855 N N . LEU A 1 105 ? 5.287 0.712 6.944 1.00 42.38 105 LEU A N 1
ATOM 856 C CA . LEU A 1 105 ? 6.554 0.168 7.440 1.00 42.38 105 LEU A CA 1
ATOM 857 C C . LEU A 1 105 ? 7.047 0.836 8.741 1.00 42.38 105 LEU A C 1
ATOM 859 O O . LEU A 1 105 ? 7.643 0.167 9.574 1.00 42.38 105 LEU A O 1
ATOM 863 N N . SER A 1 106 ? 6.791 2.136 8.946 1.00 41.09 106 SER A N 1
ATOM 864 C CA . SER A 1 106 ? 7.157 2.853 10.183 1.00 41.09 106 SER A CA 1
ATOM 865 C C . SER A 1 106 ? 6.129 2.709 11.307 1.00 41.09 106 SER A C 1
ATOM 867 O O . SER A 1 106 ? 6.407 3.107 12.433 1.00 41.09 106 SER A O 1
ATOM 869 N N . ALA A 1 107 ? 4.928 2.222 10.989 1.00 41.25 107 ALA A N 1
ATOM 870 C CA . ALA A 1 107 ? 3.872 1.946 11.953 1.00 41.25 107 ALA A CA 1
ATOM 871 C C . ALA A 1 107 ? 3.806 0.451 12.281 1.00 41.25 107 ALA A C 1
ATOM 873 O O . ALA A 1 107 ? 2.784 0.009 12.772 1.00 41.25 107 ALA A O 1
ATOM 874 N N . ILE A 1 108 ? 4.850 -0.329 12.011 1.00 46.91 108 ILE A N 1
ATOM 875 C CA . ILE A 1 108 ? 4.941 -1.735 12.407 1.00 46.91 108 ILE A CA 1
ATOM 876 C C . ILE A 1 108 ? 6.161 -1.827 13.319 1.00 46.91 108 ILE A C 1
ATOM 878 O O . ILE A 1 108 ? 7.305 -1.782 12.869 1.00 46.91 108 ILE A O 1
ATOM 882 N N . GLY A 1 109 ? 5.930 -1.851 14.631 1.00 41.09 109 GLY A N 1
ATOM 883 C CA . GLY A 1 109 ? 6.985 -2.104 15.607 1.00 41.09 109 GLY A CA 1
ATOM 884 C C . GLY A 1 109 ? 7.338 -3.588 15.586 1.00 41.09 109 GLY A C 1
ATOM 885 O O . GLY A 1 109 ? 6.784 -4.344 16.374 1.00 41.09 109 GLY A O 1
ATOM 886 N N . GLY A 1 110 ? 8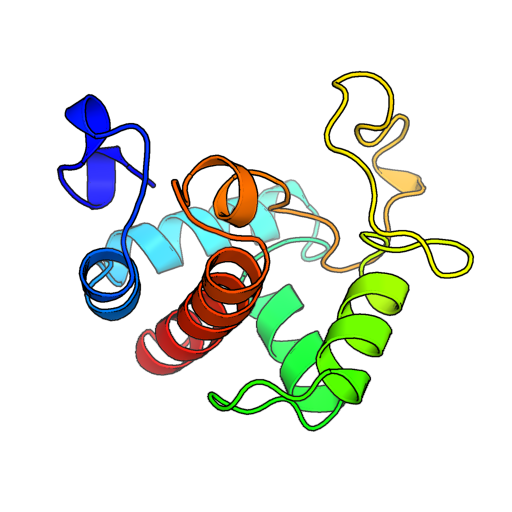.208 -4.014 14.668 1.00 46.50 110 GLY A N 1
ATOM 887 C CA . GLY A 1 110 ? 8.516 -5.432 14.462 1.00 46.50 110 GLY A CA 1
ATOM 888 C C . GLY A 1 110 ? 9.866 -5.688 13.797 1.00 46.50 110 GLY A C 1
ATOM 889 O O . GLY A 1 110 ? 10.572 -4.763 13.384 1.00 46.50 110 GLY A O 1
ATOM 890 N N . VAL A 1 111 ? 10.247 -6.964 13.715 1.00 45.34 111 VAL A N 1
ATOM 891 C CA . VAL A 1 111 ? 11.447 -7.404 12.988 1.00 45.34 111 VAL A CA 1
ATOM 892 C C . VAL A 1 111 ? 11.171 -7.261 11.483 1.00 45.34 111 VAL A C 1
ATOM 894 O O . VAL A 1 111 ? 10.021 -7.295 11.059 1.00 45.34 111 VAL A O 1
ATOM 897 N N . VAL A 1 112 ? 12.206 -7.112 10.646 1.00 53.03 112 VAL A N 1
ATOM 898 C CA . VAL A 1 112 ? 12.086 -6.903 9.182 1.00 53.03 112 VAL A CA 1
ATOM 899 C C . VAL A 1 112 ? 11.098 -7.865 8.500 1.00 53.03 112 VAL A C 1
ATOM 901 O O . VAL A 1 112 ? 10.469 -7.480 7.525 1.00 53.03 112 VAL A O 1
ATOM 904 N N . HIS A 1 113 ? 10.931 -9.087 9.011 1.00 47.97 113 HIS A N 1
ATOM 905 C CA . HIS A 1 113 ? 9.968 -10.062 8.496 1.00 47.97 113 HIS A CA 1
ATOM 906 C C . HIS A 1 113 ? 8.498 -9.638 8.701 1.00 47.97 113 HIS A C 1
ATOM 908 O O . HIS A 1 113 ? 7.718 -9.673 7.752 1.00 47.97 113 HIS A O 1
ATOM 914 N N . ASP A 1 114 ? 8.140 -9.162 9.896 1.00 50.16 114 ASP A N 1
ATOM 915 C CA . ASP A 1 114 ? 6.769 -8.758 10.256 1.00 50.16 114 ASP A CA 1
ATOM 916 C C . ASP A 1 114 ? 6.325 -7.533 9.440 1.00 50.16 114 ASP A C 1
ATOM 918 O O . ASP A 1 114 ? 5.198 -7.436 8.959 1.00 50.16 114 ASP A O 1
ATOM 922 N N . ILE A 1 115 ? 7.284 -6.641 9.181 1.00 57.97 115 ILE A N 1
ATOM 923 C CA . ILE A 1 115 ? 7.119 -5.424 8.384 1.00 57.97 115 ILE A CA 1
ATOM 924 C C . ILE A 1 115 ? 6.679 -5.734 6.936 1.00 57.97 115 ILE A C 1
ATOM 926 O O . ILE A 1 115 ? 5.932 -4.962 6.326 1.00 57.97 115 ILE A O 1
ATOM 930 N N . LEU A 1 116 ? 7.138 -6.856 6.373 1.00 64.94 116 LEU A N 1
ATOM 931 C CA . LEU A 1 116 ? 6.843 -7.262 4.995 1.00 64.94 116 LEU A CA 1
ATOM 932 C C . LEU A 1 116 ? 5.466 -7.932 4.887 1.00 64.94 116 LEU A C 1
ATOM 934 O O . LEU A 1 116 ? 4.722 -7.657 3.943 1.00 64.94 116 LEU A O 1
ATOM 938 N N . GLU A 1 117 ? 5.103 -8.768 5.861 1.00 65.62 117 GLU A N 1
ATOM 939 C CA . GLU A 1 117 ? 3.794 -9.430 5.897 1.00 65.62 117 GLU A CA 1
ATOM 940 C C . GLU A 1 117 ? 2.648 -8.437 6.123 1.00 65.62 117 GLU A C 1
ATOM 942 O O . GLU A 1 117 ? 1.620 -8.500 5.446 1.00 65.62 117 GLU A O 1
ATOM 947 N N . ASP A 1 118 ? 2.832 -7.467 7.015 1.00 70.06 118 ASP A N 1
ATOM 948 C CA . ASP A 1 118 ? 1.832 -6.431 7.290 1.00 70.06 118 ASP A CA 1
ATOM 949 C C . ASP A 1 118 ? 1.609 -5.499 6.080 1.00 70.06 118 ASP A C 1
ATOM 951 O O . ASP A 1 118 ? 0.482 -5.060 5.821 1.00 70.06 118 ASP A O 1
ATOM 955 N N . GLY A 1 119 ? 2.656 -5.294 5.266 1.00 73.69 119 GLY A N 1
ATOM 956 C CA . GLY A 1 119 ? 2.591 -4.752 3.902 1.00 73.69 119 GLY A CA 1
ATOM 957 C C . GLY A 1 119 ? 1.478 -5.377 3.062 1.00 73.69 119 GLY A C 1
ATOM 958 O O . GLY A 1 119 ? 0.584 -4.706 2.536 1.00 73.69 119 GLY A O 1
ATOM 959 N N . ILE A 1 120 ? 1.525 -6.702 2.987 1.00 84.06 120 ILE A N 1
ATOM 960 C CA . ILE A 1 120 ? 0.620 -7.532 2.192 1.00 84.06 120 ILE A CA 1
ATOM 961 C C . ILE A 1 120 ? -0.788 -7.572 2.801 1.00 84.06 120 ILE A C 1
ATOM 963 O O . ILE A 1 120 ? -1.791 -7.603 2.069 1.00 84.06 120 ILE A O 1
ATOM 967 N N . ARG A 1 121 ? -0.902 -7.523 4.135 1.00 88.31 121 ARG A N 1
ATOM 968 C CA . ARG A 1 121 ? -2.204 -7.489 4.821 1.00 88.31 121 ARG A CA 1
ATOM 969 C C . ARG A 1 121 ? -3.033 -6.276 4.422 1.00 88.31 121 ARG A C 1
ATOM 971 O O . ARG A 1 121 ? -4.237 -6.426 4.222 1.00 88.31 121 ARG A O 1
ATOM 978 N N . VAL A 1 122 ? -2.422 -5.112 4.193 1.00 88.44 122 VAL A N 1
ATOM 979 C CA . VAL A 1 122 ? -3.165 -3.930 3.717 1.00 88.44 122 VAL A CA 1
ATOM 980 C C . VAL A 1 122 ? -3.753 -4.140 2.326 1.00 88.44 122 VAL A C 1
ATO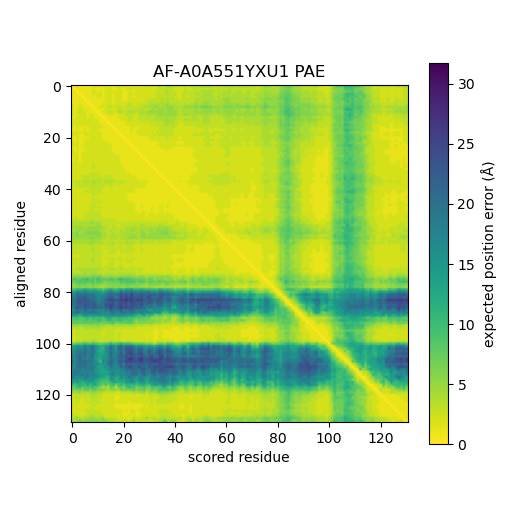M 982 O O . VAL A 1 122 ? -4.886 -3.727 2.089 1.00 88.44 122 VAL A O 1
ATOM 985 N N . PHE A 1 123 ? -3.058 -4.823 1.414 1.00 90.94 123 PHE A N 1
ATOM 986 C CA . PHE A 1 123 ? -3.611 -5.122 0.086 1.00 90.94 123 PHE A CA 1
ATOM 987 C C . PHE A 1 123 ? -4.756 -6.130 0.163 1.00 90.94 123 PHE A C 1
ATOM 989 O O . PHE A 1 123 ? -5.789 -5.956 -0.488 1.00 90.94 123 PHE A O 1
ATOM 996 N N . SER A 1 124 ? -4.623 -7.129 1.037 1.00 91.62 124 SER A N 1
ATOM 997 C CA . SER A 1 124 ? -5.719 -8.051 1.345 1.00 91.62 124 SER A CA 1
ATOM 998 C C . SER A 1 124 ? -6.927 -7.314 1.929 1.00 91.62 124 SER A C 1
ATOM 1000 O O . SER A 1 124 ? -8.063 -7.559 1.518 1.00 91.62 124 SER A O 1
ATOM 1002 N N . ARG A 1 125 ? -6.694 -6.369 2.849 1.00 93.75 125 ARG A N 1
ATOM 1003 C CA . ARG A 1 125 ? -7.753 -5.552 3.445 1.00 93.75 125 ARG A CA 1
ATOM 1004 C C . ARG A 1 125 ? -8.408 -4.635 2.419 1.00 93.75 125 ARG A C 1
ATOM 1006 O O . ARG A 1 125 ? -9.631 -4.549 2.386 1.00 93.75 125 ARG A O 1
ATOM 1013 N N . ALA A 1 126 ? -7.624 -3.999 1.551 1.00 93.31 126 ALA A N 1
ATOM 1014 C CA . ALA A 1 126 ? -8.129 -3.175 0.457 1.00 93.31 126 ALA A CA 1
ATOM 1015 C C . ALA A 1 126 ? -9.075 -3.983 -0.442 1.00 93.31 126 ALA A C 1
ATOM 1017 O O . ALA A 1 126 ? -10.196 -3.545 -0.699 1.00 93.31 126 ALA A O 1
ATOM 1018 N N . LYS A 1 127 ? -8.678 -5.206 -0.816 1.00 93.88 127 LYS A N 1
ATOM 1019 C CA . LYS A 1 127 ? -9.525 -6.138 -1.570 1.00 93.88 127 LYS A CA 1
ATOM 1020 C C . LYS A 1 127 ? -10.820 -6.482 -0.829 1.00 93.88 127 LYS A C 1
ATOM 1022 O O . LYS A 1 127 ? -11.896 -6.392 -1.415 1.00 93.88 127 LYS A O 1
ATOM 1027 N N . ALA A 1 128 ? -10.739 -6.827 0.458 1.00 95.62 128 ALA A N 1
ATOM 1028 C CA . ALA A 1 128 ? -11.913 -7.125 1.286 1.00 95.62 128 ALA A CA 1
ATOM 1029 C C . ALA A 1 128 ? -12.868 -5.922 1.412 1.00 95.62 128 ALA A C 1
ATOM 1031 O O . ALA A 1 128 ? -14.083 -6.089 1.470 1.00 95.62 128 ALA A O 1
ATOM 1032 N N . CYS A 1 129 ? -12.324 -4.705 1.389 1.00 96.38 129 CYS A N 1
ATOM 1033 C CA . CYS A 1 129 ? -13.082 -3.460 1.378 1.00 96.38 129 CYS A CA 1
ATOM 1034 C C . CYS A 1 129 ? -13.525 -3.010 -0.026 1.00 96.38 129 CYS A C 1
ATOM 1036 O O . CYS A 1 129 ? -14.045 -1.901 -0.157 1.00 96.38 129 CYS A O 1
ATOM 1038 N N . SER A 1 130 ? -13.386 -3.835 -1.066 1.00 95.69 130 SER A N 1
ATOM 1039 C CA . SER A 1 130 ? -13.803 -3.509 -2.443 1.00 95.69 130 SER A CA 1
ATOM 1040 C C . SER A 1 130 ? -13.116 -2.265 -3.029 1.00 95.69 130 SER A C 1
ATOM 1042 O O . SER A 1 130 ? -13.730 -1.522 -3.796 1.00 95.69 130 SER A O 1
ATOM 1044 N N . LEU A 1 131 ? -11.863 -2.018 -2.635 1.00 91.56 131 LEU A N 1
ATOM 1045 C CA . LEU A 1 131 ? -10.932 -1.166 -3.384 1.00 91.56 131 LEU A CA 1
ATOM 1046 C C . LEU A 1 131 ? -10.316 -1.973 -4.524 1.00 91.56 131 LEU A C 1
ATOM 1048 O O . LEU A 1 131 ? -10.399 -3.221 -4.473 1.00 91.56 131 LEU A O 1
#

Solvent-accessible surface area (backbone atoms only — not comparable to full-atom values): 7380 Å² total; per-residue (Å²): 106,44,67,76,58,74,23,64,88,68,60,30,54,53,65,68,47,42,66,65,46,49,48,68,61,53,50,51,55,29,50,52,34,22,65,80,44,78,64,38,22,12,59,49,48,36,34,53,54,33,46,74,61,69,46,56,80,63,86,46,70,68,44,51,52,54,41,26,47,58,24,61,51,27,58,96,89,42,64,67,72,88,56,87,84,75,57,81,89,43,81,82,79,52,43,61,26,38,34,84,60,65,64,65,55,70,17,32,90,63,57,78,67,56,36,54,50,50,54,34,37,47,40,49,33,37,50,76,53,72,80

Secondary structure (DSSP, 8-state):
-TGGGT-TTTSS--HHHHHT--HHHHHHHHHHHHHHTTTSSSHHHHHHHHHHTT--SS--HHHHHHHHHHHTSEETTEE----GGGS-S-TTTSPTT--S-STTGGG--S-HHHHHHHHHHHHHHHHHTT-

Nearest PDB structures (foldseek):
  1z3x-assembly1_A  TM=8.088E-01  e=4.173E-05  Thermosynechococcus vestitus
  1z3y-assembly1_A  TM=7.999E-01  e=8.969E-05  Thermosynechococcus vestitus
  4xkc-assembly1_A  TM=7.643E-01  e=1.116E-04  Synechocystis sp. PCC 6803 substr. Kazusa
  7e2r-assembly1_A  TM=7.611E-01  e=2.985E-04  Arabidopsis thaliana
  7e2r-assembly1_B  TM=7.493E-01  e=5.445E-04  Arabidopsis thaliana

Mean predicted aligned error: 6.04 Å